Protein AF-A0A951S7G3-F1 (afdb_monomer)

Foldseek 3Di:
DDDDDPPPPDPPDDQFDWDADPNKIKTKAPDLQSQCCCLVPVADQQWKWKAFPPWDFIIITTDDDPPDDDDPVNVQQRRLQRCCRTPNVPPQKTKMKMDGSNQWADDPPDDRNDIDGDPIDIDIHHNDHD

Mean predicted aligned error: 5.92 Å

Solvent-accessible surface area (backbone atoms only — not comparable to full-atom values): 7366 Å² total; per-residue (Å²): 135,85,79,83,82,80,78,75,76,73,75,80,72,74,88,50,48,78,47,78,58,96,87,36,45,37,40,30,26,82,47,41,66,43,20,37,45,45,60,73,71,71,50,51,58,74,16,39,33,31,31,25,58,96,52,67,51,24,40,24,34,42,56,65,49,92,98,57,80,90,45,73,63,59,51,48,54,50,40,10,38,14,18,41,50,24,77,43,36,85,39,79,62,27,54,22,33,38,33,47,33,69,40,56,43,64,60,90,89,55,61,72,52,52,68,47,76,50,85,64,46,77,47,77,33,50,35,40,78,134

Secondary structure (DSSP, 8-state):
-PPP----------SSEEEEETTEEEEE-SSHHHHHHIIIII--TTSEEEEETTS-B--EEEPPBTTB---HHHHHHHHHHHHHTBTTTTSSSEEEEEEEGGGEEPPTTPPTT--EESS-EEEEE-----

Sequence (130 aa):
MKQPNNTRKEKEVFPFKKFIFKEYEIWVGKNAQNNDLLTQKFAHKNDLWLHAKGVSGSHTIIKHKSGKEFTNEIITVAAQIAAYYSKHKGNALAPVSYVLKKYVRKPKGATAGSVVLEREEVLLVQPKLP

Nearest PDB structures (foldseek):
  8s1u-assembly1_H  TM=9.637E-01  e=9.404E-13  Bacillus subtilis subsp. subtilis str. 168
  5h3w-assembly1_B  TM=8.487E-01  e=2.597E-12  Streptococcus suis
  5h3w-assembly1_A  TM=8.649E-01  e=1.027E-11  Streptococcus suis
  7aqc-assembly1_R  TM=9.002E-01  e=2.371E-11  Bacillus subtilis subsp. subtilis str. 168
  7ope-assembly1_0  TM=8.848E-01  e=6.927E-09  Bacillus subtilis subsp. subtilis str. 168

Structure (mmCIF, N/CA/C/O backbone):
data_AF-A0A951S7G3-F1
#
_entry.id   AF-A0A951S7G3-F1
#
loop_
_atom_site.group_PDB
_atom_site.id
_atom_site.type_symbol
_atom_site.label_atom_id
_atom_site.label_alt_id
_atom_site.label_comp_id
_atom_site.label_asym_id
_atom_site.label_entity_id
_atom_site.label_seq_id
_atom_site.pdbx_PDB_ins_code
_atom_site.Cartn_x
_atom_site.Cartn_y
_atom_site.Cartn_z
_atom_site.occupancy
_atom_site.B_iso_or_equiv
_atom_site.auth_seq_id
_atom_site.auth_comp_id
_atom_site.auth_asym_id
_atom_site.auth_atom_id
_atom_site.pdbx_PDB_model_num
ATOM 1 N N . MET A 1 1 ? 29.180 -2.081 45.420 1.00 44.62 1 MET A N 1
ATOM 2 C CA . MET A 1 1 ? 28.164 -1.030 45.188 1.00 44.62 1 MET A CA 1
ATOM 3 C C . MET A 1 1 ? 27.875 -0.980 43.695 1.00 44.62 1 MET A C 1
ATOM 5 O O . MET A 1 1 ? 28.813 -0.889 42.916 1.00 44.62 1 MET A O 1
ATOM 9 N N . LYS A 1 2 ? 26.617 -1.204 43.297 1.00 43.47 2 LYS A N 1
ATOM 10 C CA . LYS A 1 2 ? 26.203 -1.357 41.892 1.00 43.47 2 LYS A CA 1
ATOM 11 C C . LYS A 1 2 ? 26.120 0.020 41.224 1.00 43.47 2 LYS A C 1
ATOM 13 O O . LYS A 1 2 ? 25.489 0.916 41.776 1.00 43.47 2 LYS A O 1
ATOM 18 N N . GLN A 1 3 ? 26.762 0.173 40.067 1.00 40.97 3 GLN A N 1
ATOM 19 C CA . GLN A 1 3 ? 26.647 1.367 39.226 1.00 40.97 3 GLN A CA 1
ATOM 20 C C . GLN A 1 3 ? 25.224 1.458 38.637 1.00 40.97 3 GLN A C 1
ATOM 22 O O . GLN A 1 3 ? 24.638 0.415 38.329 1.00 40.97 3 GLN A O 1
ATOM 27 N N . PRO A 1 4 ? 24.640 2.659 38.485 1.00 48.44 4 PRO A N 1
ATOM 28 C CA . PRO A 1 4 ? 23.300 2.803 37.934 1.00 48.44 4 PRO A CA 1
ATOM 29 C C . PRO A 1 4 ? 23.310 2.570 36.416 1.00 48.44 4 PRO A C 1
ATOM 31 O O . PRO A 1 4 ? 24.035 3.227 35.670 1.00 48.44 4 PRO A O 1
ATOM 34 N N . ASN A 1 5 ? 22.477 1.631 35.961 1.00 40.78 5 ASN A N 1
ATOM 35 C CA . ASN A 1 5 ? 22.241 1.364 34.545 1.00 40.78 5 ASN A CA 1
ATOM 36 C C . ASN A 1 5 ? 21.569 2.572 33.882 1.00 40.78 5 ASN A C 1
ATOM 38 O O . ASN A 1 5 ? 20.395 2.860 34.110 1.00 40.78 5 ASN A O 1
ATOM 42 N N . ASN A 1 6 ? 22.320 3.245 33.016 1.00 47.12 6 ASN A N 1
ATOM 43 C CA . ASN A 1 6 ? 21.832 4.280 32.120 1.00 47.12 6 ASN A CA 1
ATOM 44 C C . ASN A 1 6 ? 21.028 3.634 30.976 1.00 47.12 6 ASN A C 1
ATOM 46 O O . ASN A 1 6 ? 21.576 3.307 29.924 1.00 47.12 6 ASN A O 1
ATOM 50 N N . THR A 1 7 ? 19.725 3.416 31.171 1.00 45.69 7 THR A N 1
ATOM 51 C CA . THR A 1 7 ? 18.822 2.979 30.097 1.00 45.69 7 THR A CA 1
ATOM 52 C C . THR A 1 7 ? 18.567 4.134 29.132 1.00 45.69 7 THR A C 1
ATOM 54 O O . THR A 1 7 ? 17.565 4.847 29.233 1.00 45.69 7 THR A O 1
ATOM 57 N N . ARG A 1 8 ? 19.461 4.316 28.154 1.00 50.03 8 ARG A N 1
ATOM 58 C CA . ARG A 1 8 ? 19.106 4.999 26.908 1.00 50.03 8 ARG A CA 1
ATOM 59 C C . ARG A 1 8 ? 18.025 4.150 26.240 1.00 50.03 8 ARG A C 1
ATOM 61 O O . ARG A 1 8 ? 18.327 3.085 25.717 1.00 50.03 8 ARG A O 1
ATOM 68 N N . LYS A 1 9 ? 16.765 4.595 26.289 1.00 45.53 9 LYS A N 1
ATOM 69 C CA . LYS A 1 9 ? 15.708 4.070 25.416 1.00 45.53 9 LYS A CA 1
ATOM 70 C C . LYS A 1 9 ? 16.201 4.224 23.977 1.00 45.53 9 LYS A C 1
ATOM 72 O O . LYS A 1 9 ? 16.229 5.343 23.463 1.00 45.53 9 LYS A O 1
ATOM 77 N N . GLU A 1 10 ? 16.638 3.134 23.353 1.00 48.97 10 GLU A N 1
ATOM 78 C CA . GLU A 1 10 ? 16.810 3.086 21.906 1.00 48.97 10 GLU A CA 1
ATOM 79 C C . GLU A 1 10 ? 15.474 3.512 21.298 1.00 48.97 10 GLU A C 1
ATOM 81 O O . GLU A 1 10 ? 14.433 2.914 21.572 1.00 48.97 10 GLU A O 1
ATOM 86 N N . LYS A 1 11 ? 15.473 4.620 20.550 1.00 48.91 11 LYS A N 1
ATOM 87 C CA . LYS A 1 11 ? 14.310 5.013 19.756 1.00 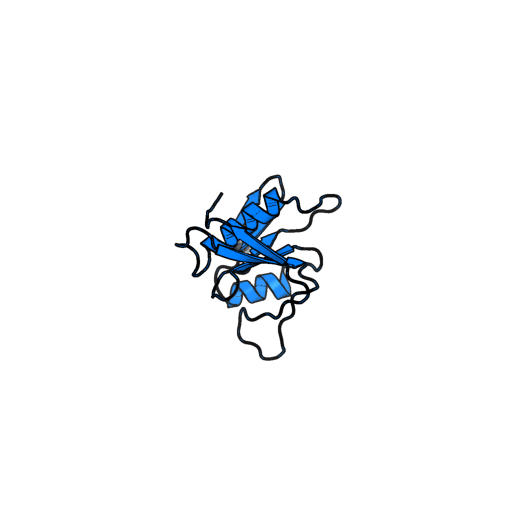48.91 11 LYS A CA 1
ATOM 88 C C . LYS A 1 11 ? 14.033 3.847 18.813 1.00 48.91 11 LYS A C 1
ATOM 90 O O . LYS A 1 11 ? 14.822 3.633 17.898 1.00 48.91 11 LYS A O 1
ATOM 95 N N . GLU A 1 12 ? 12.956 3.104 19.053 1.00 55.38 12 GLU A N 1
ATOM 96 C CA . GLU A 1 12 ? 12.477 2.056 18.152 1.00 55.38 12 GLU A CA 1
ATOM 97 C C . GLU A 1 12 ? 12.425 2.635 16.731 1.00 55.38 12 GLU A C 1
ATOM 99 O O . GLU A 1 12 ? 11.637 3.537 16.428 1.00 55.38 12 GLU A O 1
ATOM 104 N N . VAL A 1 13 ? 13.339 2.194 15.866 1.00 77.75 13 VAL A N 1
ATOM 105 C CA . VAL A 1 13 ? 13.426 2.704 14.499 1.00 77.75 13 VAL A CA 1
ATOM 106 C C . VAL A 1 13 ? 12.214 2.172 13.752 1.00 77.75 13 VAL A C 1
ATOM 108 O O . VAL A 1 13 ? 12.099 0.969 13.520 1.00 77.75 13 VAL A O 1
ATOM 111 N N . PHE A 1 14 ? 11.300 3.065 13.371 1.00 84.12 14 PHE A N 1
ATOM 112 C CA . PHE A 1 14 ? 10.102 2.685 12.630 1.00 84.12 14 PHE A CA 1
ATOM 113 C C . PHE A 1 14 ? 10.490 1.883 11.367 1.00 84.12 14 PHE A C 1
ATOM 115 O O . PHE A 1 14 ? 11.259 2.372 10.526 1.00 84.12 14 PHE A O 1
ATOM 122 N N . PRO A 1 15 ? 10.000 0.639 11.208 1.00 89.94 15 PRO A N 1
ATOM 123 C CA . PRO A 1 15 ? 10.576 -0.297 10.244 1.00 89.94 15 PRO A CA 1
ATOM 124 C C . PRO A 1 15 ? 10.252 0.062 8.788 1.00 89.94 15 PRO A C 1
ATOM 126 O O . PRO A 1 15 ? 10.977 -0.349 7.884 1.00 89.94 15 PRO A O 1
ATOM 129 N N . PHE A 1 16 ? 9.238 0.891 8.533 1.00 96.12 16 PHE A N 1
ATOM 130 C CA . PHE A 1 16 ? 8.760 1.230 7.187 1.00 96.12 16 PHE A CA 1
ATOM 131 C C . PHE A 1 16 ? 9.187 2.635 6.751 1.00 96.12 16 PHE A C 1
ATOM 133 O O .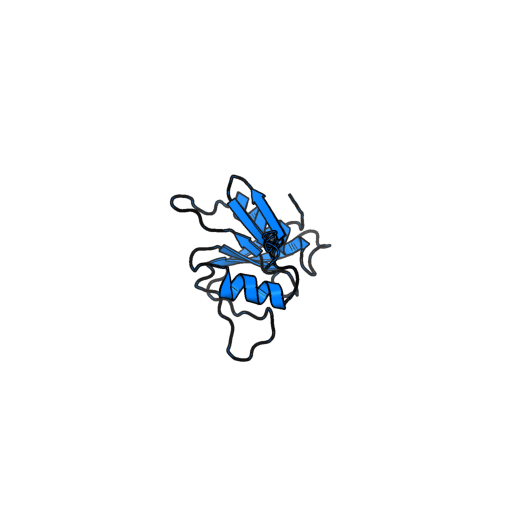 PHE A 1 16 ? 9.683 3.431 7.547 1.00 96.12 16 PHE A O 1
ATOM 140 N N . LYS A 1 17 ? 9.025 2.956 5.465 1.00 96.88 17 LYS A N 1
ATOM 141 C CA . LYS A 1 17 ? 9.033 4.359 5.025 1.00 96.88 17 LYS A CA 1
ATOM 142 C C . LYS A 1 17 ? 7.680 4.972 5.388 1.00 96.88 17 LYS A C 1
ATOM 144 O O . LYS A 1 17 ? 6.666 4.282 5.290 1.00 96.88 17 LYS A O 1
ATOM 149 N N . LYS A 1 18 ? 7.666 6.242 5.786 1.00 97.19 18 LYS A N 1
ATOM 150 C CA . LYS A 1 18 ? 6.457 6.966 6.187 1.00 97.19 18 LYS A CA 1
ATOM 151 C C . LYS A 1 18 ? 6.351 8.267 5.399 1.00 97.19 18 LYS A C 1
ATOM 153 O O . LYS A 1 18 ? 7.308 9.033 5.365 1.00 97.19 18 LYS A O 1
ATOM 158 N N . PHE A 1 19 ? 5.187 8.501 4.809 1.00 97.50 19 PHE A N 1
ATOM 159 C CA . PHE A 1 19 ? 4.807 9.756 4.165 1.00 97.50 19 PHE A CA 1
ATOM 160 C C . PHE A 1 19 ? 3.547 10.291 4.838 1.00 97.50 19 PHE A C 1
ATOM 162 O O . PHE A 1 19 ? 2.729 9.508 5.325 1.00 97.50 19 PHE A O 1
ATOM 169 N N . ILE A 1 20 ? 3.399 11.614 4.868 1.00 96.25 20 ILE A N 1
ATOM 170 C CA . ILE A 1 20 ? 2.208 12.286 5.386 1.00 96.25 20 ILE A CA 1
ATOM 171 C C . ILE A 1 20 ? 1.579 13.095 4.257 1.00 96.25 20 ILE A C 1
ATOM 173 O O . ILE A 1 20 ? 2.270 13.877 3.610 1.00 96.25 20 ILE A O 1
ATOM 177 N N . PHE A 1 21 ? 0.275 12.933 4.041 1.00 95.12 21 PHE A N 1
ATOM 178 C CA . PHE A 1 21 ? -0.485 13.723 3.073 1.00 95.12 21 PHE A CA 1
ATOM 179 C C . PHE A 1 21 ? -1.876 14.030 3.618 1.00 95.12 21 PHE A C 1
ATOM 181 O O . PHE A 1 21 ? -2.615 13.106 3.947 1.00 95.12 21 PHE A O 1
ATOM 188 N N . LYS A 1 22 ? -2.234 15.317 3.737 1.00 91.88 22 LYS A N 1
ATOM 189 C CA . LYS A 1 22 ? -3.523 15.774 4.302 1.00 91.88 22 LYS A CA 1
ATOM 190 C C . LYS A 1 22 ? -3.905 15.014 5.576 1.00 91.88 22 LYS A C 1
ATOM 192 O O . LYS A 1 22 ? -4.985 14.447 5.701 1.00 91.8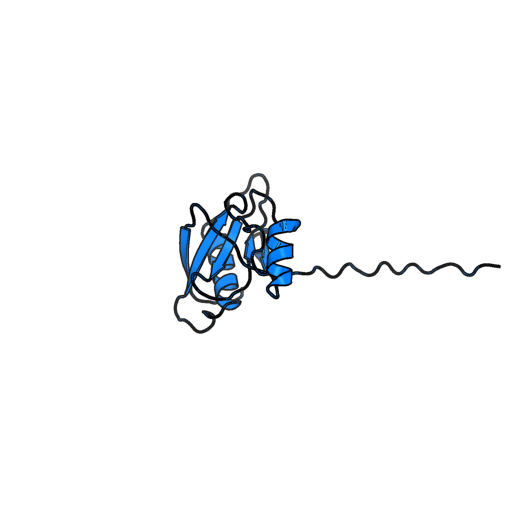8 22 LYS A O 1
ATOM 197 N N . GLU A 1 23 ? -2.946 14.957 6.499 1.00 92.56 23 GLU A N 1
ATOM 198 C CA . GLU A 1 23 ? -3.018 14.239 7.773 1.00 92.56 23 GLU A CA 1
ATOM 199 C C . GLU A 1 23 ? -3.068 12.704 7.675 1.00 92.56 23 GLU A C 1
ATOM 201 O O . GLU A 1 23 ? -2.957 12.055 8.710 1.00 92.56 23 GLU A O 1
ATOM 206 N N . TYR A 1 24 ? -3.203 12.083 6.508 1.00 96.06 24 TYR A N 1
ATOM 207 C CA . TYR A 1 24 ? -3.075 10.632 6.379 1.00 96.06 24 TYR A CA 1
ATOM 208 C C . TYR A 1 24 ? -1.621 10.195 6.468 1.00 96.06 24 TYR A C 1
ATOM 210 O O . TYR A 1 24 ? -0.725 10.867 5.959 1.00 96.06 24 TYR A O 1
ATOM 218 N N . GLU A 1 25 ? -1.399 9.033 7.078 1.00 97.31 25 GLU A N 1
ATOM 219 C CA . GLU A 1 25 ? -0.104 8.369 7.028 1.00 97.31 25 GLU A CA 1
ATOM 220 C C . GLU A 1 25 ? -0.108 7.308 5.932 1.00 97.31 25 GLU A C 1
ATOM 222 O O . GLU A 1 25 ? -1.011 6.471 5.876 1.00 97.31 25 GLU A O 1
ATOM 227 N N . ILE A 1 26 ? 0.930 7.322 5.101 1.00 98.38 26 ILE A N 1
ATOM 228 C CA . ILE A 1 26 ? 1.186 6.303 4.088 1.00 98.38 26 ILE A CA 1
ATOM 229 C C . ILE A 1 26 ? 2.455 5.560 4.489 1.00 98.38 26 ILE A C 1
ATOM 231 O O . ILE A 1 26 ? 3.529 6.158 4.604 1.00 98.38 26 ILE A O 1
ATOM 235 N N . TRP A 1 27 ? 2.340 4.259 4.730 1.00 98.56 27 TRP A N 1
ATOM 236 C CA . TRP A 1 27 ? 3.452 3.398 5.125 1.00 98.56 27 TRP A CA 1
ATOM 237 C C . TRP A 1 27 ? 3.856 2.498 3.966 1.00 98.56 27 TRP A C 1
ATOM 239 O O . TRP A 1 27 ? 2.999 1.887 3.336 1.00 98.56 27 TRP A O 1
ATOM 249 N N . VAL A 1 28 ? 5.157 2.397 3.696 1.00 98.50 28 VAL A N 1
ATOM 250 C CA . VAL A 1 28 ? 5.685 1.635 2.556 1.00 98.50 28 VAL A CA 1
ATOM 251 C C . VAL A 1 28 ? 6.755 0.660 3.024 1.00 98.50 28 VAL A C 1
ATOM 253 O O . VAL A 1 28 ? 7.737 1.049 3.670 1.00 98.50 28 VAL A O 1
ATOM 256 N N . GLY A 1 29 ? 6.578 -0.617 2.688 1.00 97.75 29 GLY A N 1
ATOM 257 C CA . GLY A 1 29 ? 7.558 -1.658 2.981 1.00 97.75 29 GLY A CA 1
ATOM 258 C C . GLY A 1 29 ? 8.861 -1.458 2.200 1.00 97.75 29 GLY A C 1
ATOM 259 O O . GLY A 1 29 ? 8.866 -0.961 1.076 1.00 97.75 29 GLY A O 1
ATOM 260 N N . LYS A 1 30 ? 10.000 -1.813 2.803 1.00 95.81 30 LYS A N 1
ATOM 261 C CA . LYS A 1 30 ? 11.333 -1.614 2.197 1.00 95.81 30 LYS A CA 1
ATOM 262 C C . LYS A 1 30 ? 11.827 -2.830 1.405 1.00 95.81 30 LYS A C 1
ATOM 264 O O . LYS A 1 30 ? 12.705 -2.695 0.563 1.00 95.81 30 LYS A O 1
ATOM 269 N N . ASN A 1 31 ? 11.294 -4.011 1.707 1.00 95.69 31 ASN A N 1
ATOM 270 C CA . ASN A 1 31 ? 11.633 -5.298 1.102 1.00 95.69 31 ASN A CA 1
ATOM 271 C C . ASN A 1 31 ? 10.507 -6.314 1.383 1.00 95.69 31 ASN A C 1
ATOM 273 O O . ASN A 1 31 ? 9.552 -6.000 2.092 1.00 95.69 31 ASN A O 1
ATOM 277 N N . ALA A 1 32 ? 10.628 -7.540 0.868 1.00 95.38 32 ALA A N 1
ATOM 278 C CA . ALA A 1 32 ? 9.610 -8.587 1.002 1.00 95.38 32 ALA A CA 1
ATOM 279 C C . ALA A 1 32 ? 9.260 -8.953 2.463 1.00 95.38 32 ALA A C 1
ATOM 281 O O . ALA A 1 32 ? 8.091 -9.134 2.798 1.00 95.38 32 ALA A O 1
ATOM 282 N N . GLN A 1 33 ? 10.251 -9.007 3.358 1.00 95.38 33 GLN A N 1
ATOM 283 C CA . GLN A 1 33 ? 10.031 -9.313 4.780 1.00 95.38 33 GLN A CA 1
ATOM 284 C C . GLN A 1 33 ? 9.311 -8.159 5.493 1.00 95.38 33 GLN A C 1
ATOM 286 O O . GLN A 1 33 ? 8.399 -8.369 6.288 1.00 95.38 33 GLN A O 1
ATOM 291 N N . ASN A 1 34 ? 9.678 -6.916 5.172 1.00 96.12 34 ASN A N 1
ATOM 292 C CA . ASN A 1 34 ? 8.980 -5.725 5.651 1.00 96.12 34 ASN A CA 1
ATOM 293 C C . ASN A 1 34 ? 7.564 -5.615 5.077 1.00 96.12 34 ASN A C 1
ATOM 295 O O . ASN A 1 34 ? 6.678 -5.175 5.794 1.00 96.12 34 ASN A O 1
ATOM 299 N N . ASN A 1 35 ? 7.331 -6.021 3.828 1.00 97.56 35 ASN A N 1
ATOM 300 C CA . ASN A 1 35 ? 5.996 -6.064 3.230 1.00 97.56 35 ASN A CA 1
ATOM 301 C C . ASN A 1 35 ? 5.069 -7.002 4.014 1.00 97.56 35 ASN A C 1
ATOM 303 O O . ASN A 1 35 ? 3.936 -6.633 4.335 1.00 97.56 35 ASN A O 1
ATOM 307 N N . ASP A 1 36 ? 5.570 -8.188 4.366 1.00 96.12 36 ASP A N 1
ATOM 308 C CA . ASP A 1 36 ? 4.867 -9.138 5.227 1.00 96.12 36 ASP A CA 1
ATOM 309 C C . ASP A 1 36 ? 4.580 -8.552 6.601 1.00 96.12 36 ASP A C 1
ATOM 311 O O . ASP A 1 36 ? 3.440 -8.588 7.058 1.00 96.12 36 ASP A O 1
ATOM 315 N N . LEU A 1 37 ? 5.600 -7.987 7.249 1.00 96.38 37 LEU A N 1
ATOM 316 C CA . LEU A 1 37 ? 5.456 -7.374 8.563 1.00 96.38 37 LEU A CA 1
ATOM 317 C C . LEU A 1 37 ? 4.398 -6.262 8.527 1.00 96.38 37 LEU A C 1
ATOM 319 O O . LEU A 1 37 ? 3.452 -6.274 9.316 1.00 96.38 37 LEU A O 1
ATOM 323 N N . LEU A 1 38 ? 4.513 -5.355 7.555 1.00 97.56 38 LEU A N 1
ATOM 324 C CA . LEU A 1 38 ? 3.588 -4.250 7.331 1.00 97.56 38 LEU A CA 1
ATOM 325 C C . LEU A 1 38 ? 2.156 -4.761 7.164 1.00 97.56 38 LEU A C 1
ATOM 327 O O . LEU A 1 38 ? 1.253 -4.315 7.861 1.00 97.56 38 LEU A O 1
ATOM 331 N N . THR A 1 39 ? 1.957 -5.741 6.286 1.00 97.06 39 THR A N 1
ATOM 332 C CA . THR A 1 39 ? 0.616 -6.198 5.892 1.00 97.06 39 THR A CA 1
ATOM 333 C C . THR A 1 39 ? -0.023 -7.110 6.928 1.00 97.06 39 THR A C 1
ATOM 335 O O . THR A 1 39 ? -1.231 -7.055 7.132 1.00 97.06 39 THR A O 1
ATOM 338 N N . GLN A 1 40 ? 0.756 -7.972 7.578 1.00 95.38 40 GLN A N 1
ATOM 339 C CA . GLN A 1 40 ? 0.222 -8.995 8.478 1.00 95.38 40 GLN A CA 1
ATOM 340 C C . GLN A 1 40 ? 0.173 -8.543 9.939 1.00 95.38 40 GLN A C 1
ATOM 342 O O . GLN A 1 40 ? -0.655 -9.059 10.686 1.00 95.38 40 GLN A O 1
ATOM 347 N N . LYS A 1 41 ? 1.050 -7.622 10.367 1.00 95.25 41 LYS A N 1
ATOM 348 C CA . LYS A 1 41 ? 1.171 -7.220 11.782 1.00 95.25 41 LYS A CA 1
ATOM 349 C C . LYS A 1 41 ? 0.789 -5.766 12.052 1.00 95.25 41 LYS A C 1
ATOM 351 O O . LYS A 1 41 ? 0.217 -5.496 13.098 1.00 95.25 41 LYS A O 1
ATOM 356 N N . PHE A 1 42 ? 1.085 -4.850 11.131 1.00 96.50 42 PHE A N 1
ATOM 357 C CA . PHE A 1 42 ? 0.910 -3.406 11.352 1.00 96.50 42 PHE A CA 1
ATOM 358 C C . PHE A 1 42 ? -0.326 -2.809 10.664 1.00 96.50 42 PHE A C 1
ATOM 360 O O . PHE A 1 42 ? -0.783 -1.722 11.028 1.00 96.50 42 PHE A O 1
ATOM 367 N N . ALA A 1 43 ? -0.866 -3.496 9.662 1.00 97.25 43 ALA A N 1
ATOM 368 C CA . ALA A 1 43 ? -2.081 -3.101 8.969 1.00 97.25 43 ALA A CA 1
ATOM 369 C C . ALA A 1 43 ? -3.332 -3.564 9.723 1.00 97.25 43 ALA A C 1
ATOM 371 O O . ALA A 1 43 ? -3.453 -4.731 10.101 1.00 97.25 43 ALA A O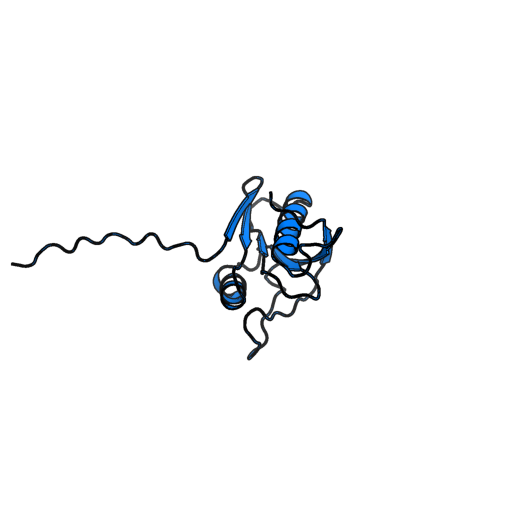 1
ATOM 372 N N . HIS A 1 44 ? -4.304 -2.671 9.867 1.00 97.12 44 HIS A N 1
ATOM 373 C CA . HIS A 1 44 ? -5.634 -2.984 10.373 1.00 97.12 44 HIS A CA 1
ATOM 374 C C . HIS A 1 44 ? -6.599 -3.265 9.225 1.00 97.12 44 HIS A C 1
ATOM 376 O O . HIS A 1 44 ? -6.398 -2.836 8.095 1.00 97.12 44 HIS A O 1
ATOM 382 N N . LYS A 1 45 ? -7.694 -3.968 9.529 1.00 96.88 45 LYS A N 1
ATOM 383 C CA . LYS A 1 45 ? -8.704 -4.422 8.555 1.00 96.88 45 LYS A CA 1
ATOM 384 C C . LYS A 1 45 ? -9.274 -3.303 7.666 1.00 96.88 45 LYS A C 1
ATOM 386 O O . LYS A 1 45 ? -9.619 -3.588 6.521 1.00 96.88 45 LYS A O 1
ATOM 391 N N . ASN A 1 46 ? -9.359 -2.082 8.196 1.00 97.12 46 ASN A N 1
ATOM 392 C CA . ASN A 1 46 ? -9.941 -0.918 7.523 1.00 97.12 46 ASN A CA 1
ATOM 393 C C . ASN A 1 46 ? -8.898 -0.021 6.842 1.00 97.12 46 ASN A C 1
ATOM 395 O O . ASN A 1 46 ? -9.280 0.956 6.208 1.00 97.12 46 ASN A O 1
ATOM 399 N N . ASP A 1 47 ? -7.606 -0.332 6.962 1.00 98.31 47 ASP A N 1
ATOM 400 C CA . ASP A 1 47 ? -6.578 0.377 6.204 1.00 98.31 47 ASP A CA 1
ATOM 401 C C . ASP A 1 47 ? -6.702 0.046 4.712 1.00 98.31 47 ASP A C 1
ATOM 403 O O . ASP A 1 47 ? -7.093 -1.071 4.348 1.00 98.31 47 ASP A O 1
ATOM 407 N N . LEU A 1 48 ? -6.329 0.992 3.850 1.00 98.50 48 LEU A N 1
ATOM 408 C CA . LEU A 1 48 ? -6.261 0.749 2.413 1.00 98.50 48 LEU A CA 1
ATOM 409 C C . LEU A 1 48 ? -4.874 0.231 2.052 1.00 98.50 48 LEU A C 1
ATOM 411 O O . LEU A 1 48 ? -3.868 0.849 2.390 1.00 98.50 48 LEU A O 1
ATOM 415 N N . TRP A 1 49 ? -4.825 -0.906 1.375 1.00 98.69 49 TRP A N 1
ATOM 416 C CA . TRP A 1 49 ? -3.613 -1.561 0.910 1.00 98.69 49 TRP A CA 1
ATOM 417 C C . TRP A 1 49 ? -3.469 -1.358 -0.597 1.00 98.69 49 TRP A C 1
ATOM 419 O O . TRP A 1 49 ? -4.453 -1.459 -1.326 1.00 98.69 49 TRP A O 1
ATOM 429 N N . LEU A 1 50 ? -2.252 -1.074 -1.056 1.00 98.75 50 LEU A N 1
ATOM 430 C CA . LEU A 1 50 ? -1.922 -0.806 -2.450 1.00 98.75 50 LEU A CA 1
ATOM 431 C C . LEU A 1 50 ? -0.641 -1.530 -2.866 1.00 98.75 50 LEU A C 1
ATOM 433 O O . LEU A 1 50 ? 0.294 -1.675 -2.068 1.00 98.75 50 LEU A O 1
ATOM 437 N N . HIS A 1 51 ? -0.571 -1.918 -4.140 1.00 98.69 51 HIS A N 1
ATOM 438 C CA . HIS A 1 51 ? 0.608 -2.542 -4.743 1.00 98.69 51 HIS A CA 1
ATOM 439 C C . HIS A 1 51 ? 0.603 -2.430 -6.272 1.00 98.69 51 HIS A C 1
ATOM 441 O O . HIS A 1 51 ? -0.449 -2.414 -6.908 1.00 98.69 51 HIS A O 1
ATOM 447 N N . ALA A 1 52 ? 1.789 -2.338 -6.871 1.00 98.38 52 ALA A N 1
ATOM 448 C CA . ALA A 1 52 ? 1.941 -2.269 -8.321 1.00 98.38 52 ALA A CA 1
ATOM 449 C C . ALA A 1 52 ? 1.514 -3.588 -8.988 1.00 98.38 52 ALA A C 1
ATOM 451 O O . ALA A 1 52 ? 2.101 -4.644 -8.749 1.00 98.38 52 ALA A O 1
ATOM 452 N N . LYS A 1 53 ? 0.508 -3.528 -9.863 1.00 97.81 53 LYS A N 1
ATOM 453 C CA . LYS A 1 53 ? -0.136 -4.721 -10.415 1.00 97.81 53 LYS A CA 1
ATOM 454 C C . LYS A 1 53 ? 0.812 -5.498 -11.329 1.00 97.81 53 LYS A C 1
ATOM 456 O O . LYS A 1 53 ? 1.417 -4.941 -12.248 1.00 97.81 53 LYS A O 1
ATOM 461 N N . GLY A 1 54 ? 0.890 -6.808 -11.091 1.00 95.25 54 GLY A N 1
ATOM 462 C CA . GLY A 1 54 ? 1.600 -7.762 -11.948 1.00 95.25 54 GLY A CA 1
ATOM 463 C C . GLY A 1 54 ? 3.126 -7.726 -11.842 1.00 95.25 54 GLY A C 1
ATOM 464 O O . GLY A 1 54 ? 3.789 -8.417 -12.608 1.00 95.25 54 GLY A O 1
ATOM 465 N N . VAL A 1 55 ? 3.701 -6.950 -10.917 1.00 96.56 55 VAL A N 1
ATOM 466 C CA . VAL A 1 55 ? 5.158 -6.824 -10.778 1.00 96.56 55 VAL A CA 1
ATOM 467 C C . VAL A 1 55 ? 5.612 -6.804 -9.324 1.00 96.56 55 VAL A C 1
ATOM 469 O O . VAL A 1 55 ? 4.844 -6.526 -8.409 1.00 96.56 55 VAL A O 1
ATOM 472 N N . SER A 1 56 ? 6.901 -7.048 -9.095 1.00 96.94 56 SER A N 1
ATOM 473 C CA . SER A 1 56 ? 7.498 -6.862 -7.773 1.00 96.94 56 SER A CA 1
ATOM 474 C C . SER A 1 56 ? 7.473 -5.389 -7.355 1.00 96.94 56 SER A C 1
ATOM 476 O O . SER A 1 56 ? 7.824 -4.494 -8.131 1.00 96.94 56 SER A O 1
ATOM 478 N N . GLY A 1 57 ? 7.124 -5.146 -6.094 1.00 97.38 57 GLY A N 1
ATOM 479 C CA . GLY A 1 57 ? 7.046 -3.807 -5.524 1.00 97.38 57 GLY A CA 1
ATOM 480 C C . GLY A 1 57 ? 6.756 -3.817 -4.030 1.00 97.38 57 GLY A C 1
ATOM 481 O O . GLY A 1 57 ? 6.504 -4.866 -3.428 1.00 97.38 57 GLY A O 1
ATOM 482 N N . SER A 1 58 ? 6.825 -2.640 -3.425 1.00 98.25 58 SER A N 1
ATOM 483 C CA . SER A 1 58 ? 6.516 -2.446 -2.013 1.00 98.25 58 SER A CA 1
ATOM 484 C C . SER A 1 58 ? 5.018 -2.521 -1.740 1.00 98.25 58 SER A C 1
ATOM 486 O O . SER A 1 58 ? 4.208 -2.022 -2.517 1.00 98.25 58 SER A O 1
ATOM 488 N N . HIS A 1 59 ? 4.652 -3.109 -0.600 1.00 98.50 59 HIS A N 1
ATOM 489 C CA . HIS A 1 59 ? 3.301 -2.956 -0.070 1.00 98.50 59 HIS A CA 1
ATOM 490 C C . HIS A 1 59 ? 3.179 -1.545 0.493 1.00 98.50 59 HIS A C 1
ATOM 492 O O . HIS A 1 59 ? 4.032 -1.116 1.278 1.00 98.50 59 HIS A O 1
ATOM 498 N N . THR A 1 60 ? 2.123 -0.849 0.096 1.00 98.75 60 THR A N 1
ATOM 499 C CA . THR A 1 60 ? 1.832 0.519 0.517 1.00 98.75 60 THR A CA 1
ATOM 500 C C . THR A 1 60 ? 0.503 0.532 1.251 1.00 98.75 60 THR A C 1
ATOM 502 O O . THR A 1 60 ? -0.454 -0.090 0.805 1.00 98.75 60 THR A O 1
ATOM 505 N N . ILE A 1 61 ? 0.435 1.208 2.395 1.00 98.62 61 ILE A N 1
ATOM 506 C CA . ILE A 1 61 ? -0.759 1.238 3.239 1.00 98.62 61 ILE A CA 1
ATOM 507 C C . ILE A 1 61 ? -1.113 2.669 3.595 1.00 98.62 61 ILE A C 1
ATOM 509 O O . ILE A 1 61 ? -0.285 3.372 4.167 1.00 98.62 61 ILE A O 1
ATOM 513 N N . ILE A 1 62 ? -2.352 3.071 3.323 1.00 98.44 62 ILE A N 1
ATOM 514 C CA . ILE A 1 62 ? -2.942 4.297 3.859 1.00 98.44 62 ILE A CA 1
ATOM 515 C C . ILE A 1 62 ? -3.613 3.938 5.182 1.00 98.44 62 ILE A C 1
ATOM 517 O O . ILE A 1 62 ? -4.523 3.103 5.224 1.00 98.44 62 ILE A O 1
ATOM 521 N N . LYS A 1 63 ? -3.161 4.555 6.273 1.00 97.94 63 LYS A N 1
ATOM 522 C CA . LYS A 1 63 ? -3.727 4.316 7.601 1.00 97.94 63 LYS A CA 1
ATOM 523 C C . LYS A 1 63 ? -5.111 4.942 7.707 1.00 97.94 63 LYS A C 1
ATOM 525 O O . LYS A 1 63 ? -5.275 6.141 7.483 1.00 97.94 63 LYS A O 1
ATOM 530 N N . HIS A 1 64 ? -6.091 4.125 8.072 1.00 96.69 64 HIS A N 1
ATOM 531 C CA . HIS A 1 64 ? -7.455 4.569 8.305 1.00 96.69 64 HIS A CA 1
ATOM 532 C C . HIS A 1 64 ? -7.518 5.542 9.485 1.00 96.69 64 HIS A C 1
ATOM 534 O O . HIS A 1 64 ? -6.877 5.334 10.519 1.00 96.69 64 HIS A O 1
ATOM 540 N N . LYS A 1 65 ? -8.353 6.575 9.357 1.00 93.69 65 LYS A N 1
ATOM 541 C CA . LYS A 1 65 ? -8.663 7.526 10.425 1.00 93.69 65 LYS A CA 1
ATOM 542 C C . LYS A 1 65 ? -10.165 7.544 10.662 1.00 93.69 65 LYS A C 1
ATOM 544 O O . LYS A 1 65 ? -10.936 7.652 9.719 1.00 93.69 65 LYS A O 1
ATOM 549 N N . SER A 1 66 ? -10.575 7.433 11.925 1.00 91.00 66 SER A N 1
ATOM 550 C CA . SER A 1 66 ? -11.998 7.468 12.283 1.00 91.00 66 SER A CA 1
ATOM 551 C C . SER A 1 66 ? -12.646 8.765 11.792 1.00 91.00 66 SER A C 1
ATOM 553 O O . SER A 1 66 ? -12.076 9.840 11.977 1.00 91.00 66 SER A O 1
ATOM 555 N N . GLY A 1 67 ? -13.812 8.653 11.155 1.00 89.06 67 GLY A N 1
ATOM 556 C CA . GLY A 1 67 ? -14.559 9.794 10.623 1.00 89.06 67 GLY A CA 1
ATOM 557 C C . GLY A 1 67 ? -13.971 10.434 9.361 1.00 89.06 67 GLY A C 1
ATOM 558 O O . GLY A 1 67 ? -14.449 11.494 8.969 1.00 89.06 67 GLY A O 1
ATOM 559 N N . LYS A 1 68 ? -12.953 9.835 8.722 1.00 90.88 68 LYS A N 1
ATOM 560 C CA . LYS A 1 68 ? -12.411 10.327 7.448 1.00 90.88 68 LYS A CA 1
ATOM 561 C C . LYS A 1 68 ? -12.387 9.227 6.386 1.00 90.88 68 LYS A C 1
ATOM 563 O O . LYS A 1 68 ? -11.877 8.134 6.624 1.00 90.88 68 LYS A O 1
ATOM 568 N N . GLU A 1 69 ? -12.916 9.537 5.207 1.00 92.75 69 GLU A N 1
ATOM 569 C CA . GLU A 1 69 ? -12.917 8.632 4.055 1.00 92.75 69 GLU A CA 1
ATOM 570 C C . GLU A 1 69 ? -11.649 8.775 3.206 1.00 92.75 69 GLU A C 1
ATOM 572 O O . GLU A 1 69 ? -11.046 9.851 3.113 1.00 92.75 69 GLU A O 1
ATOM 577 N N . PHE A 1 70 ? -11.256 7.688 2.539 1.00 95.62 70 PHE A N 1
ATOM 578 C CA . PHE A 1 70 ? -10.167 7.719 1.568 1.00 95.62 70 PHE A CA 1
ATOM 579 C C . PHE A 1 70 ? -10.621 8.458 0.307 1.00 95.62 70 PHE A C 1
ATOM 581 O O . PHE A 1 70 ? -11.316 7.901 -0.536 1.00 95.62 70 PHE A O 1
ATOM 588 N N . THR A 1 71 ? -10.224 9.721 0.172 1.00 96.25 71 THR A N 1
ATOM 589 C CA . THR A 1 71 ? -10.499 10.501 -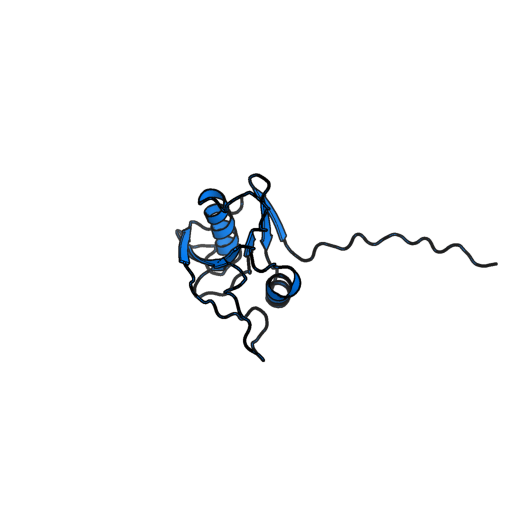1.037 1.00 96.25 71 THR A CA 1
ATOM 590 C C . THR A 1 71 ? -9.676 9.992 -2.224 1.00 96.25 71 THR A C 1
ATOM 592 O O . THR A 1 71 ? -8.579 9.452 -2.060 1.00 96.25 71 THR A O 1
ATOM 595 N N . ASN A 1 72 ? -10.151 10.240 -3.447 1.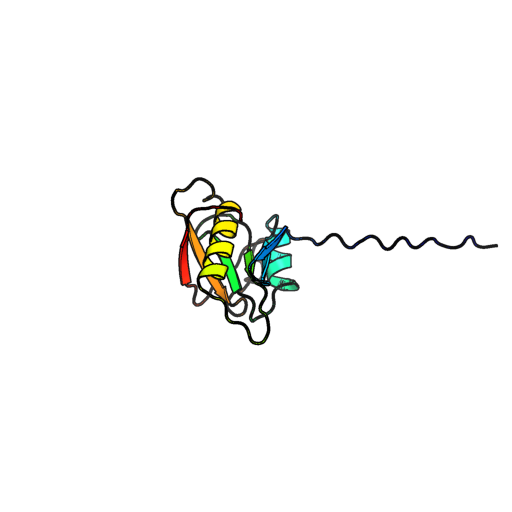00 96.44 72 ASN A N 1
ATOM 596 C CA . ASN A 1 72 ? -9.412 9.885 -4.666 1.00 96.44 72 ASN A CA 1
ATOM 597 C C . ASN A 1 72 ? -7.992 10.470 -4.690 1.00 96.44 72 ASN A C 1
ATOM 599 O O . ASN A 1 72 ? -7.074 9.865 -5.236 1.00 96.44 72 ASN A O 1
ATOM 603 N N . GLU A 1 73 ? -7.787 11.628 -4.066 1.00 96.62 73 GLU A N 1
ATOM 604 C CA . GLU A 1 73 ? -6.492 12.298 -4.003 1.00 96.62 73 GLU A CA 1
ATOM 605 C C . GLU A 1 73 ? -5.475 11.531 -3.144 1.00 96.62 73 GLU A C 1
ATOM 607 O O . GLU A 1 73 ? -4.359 11.288 -3.602 1.00 96.62 73 GLU A O 1
ATOM 612 N N . ILE A 1 74 ? -5.853 11.081 -1.937 1.00 97.44 74 ILE A N 1
ATOM 613 C CA . ILE A 1 74 ? -4.942 10.289 -1.092 1.00 97.44 74 ILE A CA 1
ATOM 614 C C . ILE A 1 74 ? -4.670 8.912 -1.712 1.00 97.44 74 ILE A C 1
ATOM 616 O O . ILE A 1 74 ? -3.533 8.438 -1.661 1.00 97.44 74 ILE A O 1
ATOM 620 N N . ILE A 1 75 ? -5.675 8.301 -2.353 1.00 98.25 75 ILE A N 1
ATOM 621 C CA . ILE A 1 75 ? -5.512 7.039 -3.092 1.00 98.25 75 ILE A CA 1
ATOM 622 C C . ILE A 1 75 ? -4.524 7.233 -4.244 1.00 98.25 75 ILE A C 1
ATOM 624 O O . ILE A 1 75 ? -3.591 6.444 -4.387 1.00 98.25 75 ILE A O 1
ATOM 628 N N . THR A 1 76 ? -4.671 8.314 -5.014 1.00 98.38 76 THR A N 1
ATOM 629 C CA . THR A 1 76 ? -3.775 8.640 -6.130 1.00 98.38 76 THR A CA 1
ATOM 630 C C . THR A 1 76 ? -2.343 8.837 -5.643 1.00 98.38 76 THR A C 1
ATOM 632 O O . THR A 1 76 ? -1.439 8.191 -6.166 1.00 98.38 76 THR A O 1
ATOM 635 N N . VAL A 1 77 ? -2.114 9.650 -4.605 1.00 98.38 77 VAL A N 1
ATOM 636 C CA . VAL A 1 77 ? -0.764 9.880 -4.051 1.00 98.38 77 VAL A CA 1
ATOM 637 C C . VAL A 1 77 ? -0.139 8.576 -3.544 1.00 98.38 77 VAL A C 1
ATOM 639 O O . VAL A 1 77 ? 1.016 8.275 -3.849 1.00 98.38 77 VAL A O 1
ATOM 642 N N . ALA A 1 78 ? -0.893 7.757 -2.810 1.00 98.44 78 ALA A N 1
ATOM 643 C CA . ALA A 1 78 ? -0.398 6.470 -2.332 1.00 98.44 78 ALA A CA 1
ATOM 644 C C . ALA A 1 78 ? -0.085 5.503 -3.485 1.00 98.44 78 ALA A C 1
ATOM 646 O O . ALA A 1 78 ? 0.918 4.786 -3.431 1.00 98.44 78 ALA A O 1
ATOM 647 N N . ALA A 1 79 ? -0.899 5.507 -4.543 1.00 98.62 79 ALA A N 1
ATOM 648 C CA . ALA A 1 79 ? -0.669 4.695 -5.727 1.00 98.62 79 ALA A CA 1
ATOM 649 C C . ALA A 1 79 ? 0.593 5.142 -6.481 1.00 98.62 79 ALA A C 1
ATOM 651 O O . ALA A 1 79 ? 1.403 4.298 -6.863 1.00 98.62 79 ALA A O 1
ATOM 652 N N . GLN A 1 80 ? 0.821 6.451 -6.629 1.00 98.62 80 GLN A N 1
ATOM 653 C CA . GLN A 1 80 ? 2.043 6.997 -7.236 1.00 98.62 80 GLN A CA 1
ATOM 654 C C . GLN A 1 80 ? 3.296 6.545 -6.476 1.00 98.62 80 GLN A C 1
ATOM 656 O O . GLN A 1 80 ? 4.274 6.111 -7.092 1.00 98.62 80 GLN A O 1
ATOM 661 N N . ILE A 1 81 ? 3.239 6.563 -5.139 1.00 98.56 81 ILE A N 1
ATOM 662 C CA . ILE A 1 81 ? 4.316 6.075 -4.270 1.00 98.56 81 ILE A CA 1
ATOM 663 C C . ILE A 1 81 ? 4.519 4.562 -4.448 1.00 98.56 81 ILE A C 1
ATOM 665 O O . ILE A 1 81 ? 5.658 4.106 -4.573 1.00 98.56 81 ILE A O 1
ATOM 669 N N . ALA A 1 82 ? 3.439 3.773 -4.482 1.00 98.50 82 ALA A N 1
ATOM 670 C CA . ALA A 1 82 ? 3.510 2.326 -4.698 1.00 98.50 82 ALA A CA 1
ATOM 671 C C . ALA A 1 82 ? 4.143 1.983 -6.057 1.00 98.50 82 ALA A C 1
ATOM 673 O O . ALA A 1 82 ? 5.024 1.126 -6.132 1.00 98.50 82 ALA A O 1
ATOM 674 N N . ALA A 1 83 ? 3.755 2.700 -7.114 1.00 98.56 83 ALA A N 1
ATOM 675 C CA . ALA A 1 83 ? 4.340 2.567 -8.441 1.00 98.56 83 ALA A CA 1
ATOM 676 C C . ALA A 1 83 ? 5.829 2.952 -8.450 1.00 98.56 83 ALA A C 1
ATOM 678 O O . ALA A 1 83 ? 6.647 2.224 -9.017 1.00 98.56 83 ALA A O 1
ATOM 679 N N . TYR A 1 84 ? 6.208 4.038 -7.766 1.00 98.56 84 TYR A N 1
ATOM 680 C CA . TYR A 1 84 ? 7.603 4.475 -7.656 1.00 98.56 84 TYR A CA 1
ATOM 681 C C . TYR A 1 84 ? 8.491 3.435 -6.954 1.00 98.56 84 TYR A C 1
ATOM 683 O O . TYR A 1 84 ? 9.631 3.216 -7.361 1.00 98.56 84 TYR A O 1
ATOM 691 N N . TYR A 1 85 ? 7.981 2.764 -5.918 1.00 98.25 85 TYR A N 1
ATOM 692 C CA . TYR A 1 85 ? 8.683 1.685 -5.210 1.00 98.25 85 TYR A CA 1
ATOM 693 C C . TYR A 1 85 ? 8.413 0.294 -5.809 1.00 98.25 85 TYR A C 1
ATOM 695 O O . TYR A 1 85 ? 8.352 -0.711 -5.097 1.00 98.25 85 TYR A O 1
ATOM 703 N N . SER A 1 86 ? 8.272 0.216 -7.131 1.00 97.88 86 SER A N 1
ATOM 704 C CA . SER A 1 86 ? 8.064 -1.034 -7.860 1.00 97.88 86 SER A CA 1
ATOM 705 C C . SER A 1 86 ? 8.922 -1.117 -9.120 1.00 97.88 86 SER A C 1
ATOM 707 O O . SER A 1 86 ? 9.646 -0.182 -9.470 1.00 97.88 86 SER A O 1
ATOM 709 N N . LYS A 1 87 ? 8.819 -2.237 -9.839 1.00 97.44 87 LYS A N 1
ATOM 710 C CA . LYS A 1 87 ? 9.410 -2.374 -11.177 1.00 97.44 87 LYS A CA 1
ATOM 711 C C . LYS A 1 87 ? 8.792 -1.438 -12.225 1.00 97.44 87 LYS A C 1
ATOM 713 O O . LYS A 1 87 ? 9.443 -1.201 -13.233 1.00 97.44 87 LYS A O 1
ATOM 718 N N . HIS A 1 88 ? 7.623 -0.846 -11.968 1.00 96.56 88 HIS A N 1
ATOM 719 C CA . HIS A 1 88 ? 6.990 0.132 -12.865 1.00 96.56 88 HIS A CA 1
ATOM 720 C C . HIS A 1 88 ? 7.515 1.566 -12.711 1.00 96.56 88 HIS A C 1
ATOM 722 O O . HIS A 1 88 ? 6.997 2.465 -13.363 1.00 96.56 88 HIS A O 1
ATOM 728 N N . LYS A 1 89 ? 8.535 1.815 -11.877 1.00 95.94 89 LYS A N 1
ATOM 729 C CA . LYS A 1 89 ? 9.052 3.165 -11.573 1.00 95.94 89 LYS A CA 1
ATOM 730 C C . LYS A 1 89 ? 9.356 4.039 -12.803 1.00 95.94 89 LYS A C 1
ATOM 732 O O . LYS A 1 89 ? 9.235 5.254 -12.709 1.00 95.94 89 LYS A O 1
ATOM 737 N N . GLY A 1 90 ? 9.794 3.443 -13.914 1.00 95.06 90 GLY A N 1
ATOM 738 C CA . GLY A 1 90 ? 10.159 4.162 -15.142 1.00 95.06 90 GLY A CA 1
ATOM 739 C C . GLY A 1 90 ? 9.022 4.340 -16.153 1.00 95.06 90 GLY A C 1
ATOM 740 O O . GLY A 1 90 ? 9.240 4.949 -17.196 1.00 95.06 90 GLY A O 1
ATOM 741 N N . ASN A 1 91 ? 7.832 3.800 -15.886 1.00 95.19 91 ASN A N 1
ATOM 742 C CA . ASN A 1 91 ? 6.729 3.837 -16.840 1.00 95.19 91 ASN A CA 1
ATOM 743 C C . ASN A 1 91 ? 6.051 5.213 -16.840 1.00 95.19 91 ASN A C 1
ATOM 745 O O . ASN A 1 91 ? 5.959 5.865 -15.802 1.00 95.19 91 ASN A O 1
ATOM 749 N N . ALA A 1 92 ? 5.491 5.614 -17.984 1.00 97.00 92 ALA A N 1
ATOM 750 C CA . ALA A 1 92 ? 4.664 6.820 -18.067 1.00 97.00 92 ALA A CA 1
ATOM 751 C C . ALA A 1 92 ? 3.401 6.700 -17.195 1.00 97.00 92 ALA A C 1
ATOM 753 O O . ALA A 1 92 ? 3.070 7.615 -16.444 1.00 97.00 92 ALA A O 1
ATOM 754 N N . LEU A 1 93 ? 2.737 5.542 -17.260 1.00 97.44 93 LEU A N 1
ATOM 755 C CA . LEU A 1 93 ? 1.622 5.157 -16.401 1.00 97.44 93 LEU A CA 1
ATOM 756 C C . LEU A 1 93 ? 1.824 3.719 -15.918 1.00 97.44 93 LEU A C 1
ATOM 758 O O . LEU A 1 93 ? 2.252 2.844 -16.673 1.00 97.44 93 LEU A O 1
ATOM 762 N N . ALA A 1 94 ? 1.507 3.479 -14.652 1.00 98.06 94 ALA A N 1
ATOM 763 C CA . ALA A 1 94 ? 1.645 2.200 -13.981 1.00 98.06 94 ALA A CA 1
ATOM 764 C C . ALA A 1 94 ? 0.294 1.770 -13.390 1.00 98.06 94 ALA A C 1
ATOM 766 O O . ALA A 1 94 ? -0.338 2.573 -12.696 1.00 98.06 94 ALA A O 1
ATOM 767 N N . PRO A 1 95 ? -0.153 0.522 -13.620 1.00 98.38 95 PRO A N 1
ATOM 768 C CA . PRO A 1 95 ? -1.328 -0.016 -12.952 1.00 98.38 95 PRO A CA 1
ATOM 769 C C . PRO A 1 95 ? -1.007 -0.336 -11.492 1.00 98.38 95 PRO A C 1
ATOM 771 O O . PRO A 1 95 ? -0.037 -1.033 -11.183 1.00 98.38 95 PRO A O 1
ATOM 774 N N . VAL A 1 96 ? -1.847 0.152 -10.589 1.00 98.69 96 VAL A N 1
ATOM 775 C CA . VAL A 1 96 ? -1.735 -0.072 -9.149 1.00 98.69 96 VAL A CA 1
ATOM 776 C C . VAL A 1 96 ? -3.054 -0.621 -8.638 1.00 98.69 96 VAL A C 1
ATOM 778 O O . VAL A 1 96 ? -4.093 0.021 -8.775 1.00 98.69 96 VAL A O 1
ATOM 781 N N . SER A 1 97 ? -2.993 -1.812 -8.051 1.00 98.62 97 SER A N 1
ATOM 782 C CA . SER A 1 97 ? -4.121 -2.410 -7.352 1.00 98.62 97 SER A CA 1
ATOM 783 C C . SER A 1 97 ? -4.278 -1.757 -5.986 1.00 98.62 97 SER A C 1
ATOM 785 O O . 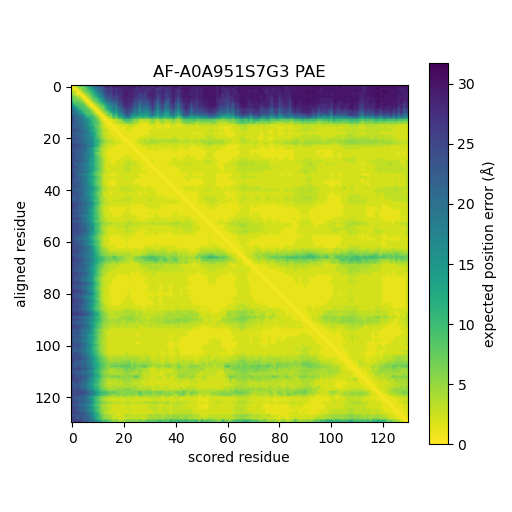SER A 1 97 ? -3.284 -1.552 -5.284 1.00 98.62 97 SER A O 1
ATOM 787 N N . TYR A 1 98 ? -5.513 -1.479 -5.582 1.00 98.56 98 TYR A N 1
ATOM 788 C CA . TYR A 1 98 ? -5.840 -1.067 -4.225 1.00 98.56 98 TYR A CA 1
ATOM 789 C C . TYR A 1 98 ? -7.075 -1.793 -3.708 1.00 98.56 98 TYR A C 1
ATOM 791 O O . TYR A 1 98 ? -7.990 -2.134 -4.456 1.00 98.56 98 TYR A O 1
ATOM 799 N N . VAL A 1 99 ? -7.076 -2.063 -2.406 1.00 98.31 99 VAL A N 1
ATOM 800 C CA . VAL A 1 99 ? -8.167 -2.750 -1.719 1.00 98.31 99 VAL A CA 1
ATOM 801 C C . VAL A 1 99 ? -8.064 -2.540 -0.208 1.00 98.31 99 VAL A C 1
ATOM 803 O O . VAL A 1 99 ? -6.982 -2.302 0.325 1.00 98.31 99 VAL A O 1
ATOM 806 N N . LEU A 1 100 ? -9.166 -2.660 0.535 1.00 98.31 100 LEU A N 1
ATOM 807 C CA . LEU A 1 100 ? -9.088 -2.709 1.999 1.00 98.31 100 LEU A CA 1
ATOM 808 C C . LEU A 1 100 ? -8.283 -3.929 2.459 1.00 98.31 100 LEU A C 1
ATOM 810 O O . LEU A 1 100 ? -8.493 -5.040 1.968 1.00 98.31 100 LEU A O 1
ATOM 814 N N . LYS A 1 101 ? -7.438 -3.753 3.485 1.00 98.06 101 LYS A N 1
ATOM 815 C CA . LYS A 1 101 ? -6.612 -4.826 4.065 1.00 98.06 101 LYS A CA 1
ATOM 816 C C . LYS A 1 101 ? -7.460 -6.075 4.341 1.00 98.06 101 LYS A C 1
ATOM 818 O O . LYS A 1 101 ? -7.006 -7.188 4.100 1.00 98.06 101 LYS A O 1
ATOM 823 N N . LYS A 1 102 ? -8.690 -5.959 4.852 1.00 97.50 102 LYS A N 1
ATOM 824 C CA . LYS A 1 102 ? -9.523 -7.142 5.158 1.00 97.50 102 LYS A CA 1
ATOM 825 C C . LYS A 1 102 ? -9.697 -8.134 3.992 1.00 97.50 102 LYS A C 1
ATOM 827 O O . LYS A 1 102 ? -9.928 -9.303 4.274 1.00 97.50 102 LYS A O 1
ATOM 832 N N . TYR A 1 103 ? -9.519 -7.696 2.745 1.00 98.12 103 TYR A N 1
ATOM 833 C CA . TYR A 1 103 ? -9.563 -8.531 1.540 1.00 98.12 103 TYR A CA 1
ATOM 834 C C . TYR A 1 103 ? -8.171 -8.945 1.010 1.00 98.12 103 TYR A C 1
ATOM 836 O O . TYR A 1 103 ? -8.045 -9.478 -0.088 1.00 98.12 103 TYR A O 1
ATOM 844 N N . VAL A 1 104 ? -7.113 -8.708 1.789 1.00 97.88 104 VAL A N 1
ATOM 845 C CA . VAL A 1 104 ? -5.728 -9.112 1.513 1.00 97.88 104 VAL A CA 1
ATOM 846 C C . VAL A 1 104 ? -5.358 -10.277 2.421 1.00 97.88 104 VAL A C 1
ATOM 848 O O . VAL A 1 104 ? -5.269 -10.138 3.655 1.00 97.88 104 VAL A O 1
ATOM 851 N N . ARG A 1 105 ? -5.086 -11.429 1.806 1.00 95.88 105 ARG A N 1
ATOM 852 C CA . ARG A 1 105 ? -4.785 -12.681 2.504 1.00 95.88 105 ARG A CA 1
ATOM 853 C C . ARG A 1 105 ? -3.420 -13.220 2.098 1.00 95.88 105 ARG A C 1
ATOM 855 O O . ARG A 1 105 ? -3.055 -13.188 0.931 1.00 95.88 105 ARG A O 1
ATOM 862 N N . LYS A 1 106 ? -2.670 -13.757 3.061 1.00 94.12 106 LYS A N 1
ATOM 863 C CA . LYS A 1 106 ? -1.438 -14.504 2.786 1.00 94.12 106 LYS A CA 1
ATOM 864 C C . LYS A 1 106 ? -1.737 -16.006 2.856 1.00 94.12 106 LYS A C 1
ATOM 866 O O . LYS A 1 106 ? -2.119 -16.473 3.932 1.00 94.12 106 LYS A O 1
ATOM 871 N N . PRO A 1 107 ? -1.598 -16.766 1.755 1.00 94.56 107 PRO A N 1
ATOM 872 C CA . PRO A 1 107 ? -1.737 -18.218 1.798 1.00 94.56 107 PRO A CA 1
ATOM 873 C C . PRO A 1 107 ? -0.696 -18.858 2.727 1.00 94.56 107 PRO A C 1
ATOM 875 O O . PRO A 1 107 ? 0.432 -18.373 2.855 1.00 94.56 107 PRO A O 1
ATOM 878 N N . LYS A 1 108 ? -1.066 -19.962 3.384 1.00 91.56 108 LYS A N 1
ATOM 879 C CA . LYS A 1 108 ? -0.150 -20.703 4.261 1.00 91.56 108 LYS A CA 1
ATOM 880 C C . LYS A 1 108 ? 1.017 -21.245 3.428 1.00 91.56 108 LYS A C 1
ATOM 882 O O . LYS A 1 108 ? 0.790 -21.850 2.389 1.00 91.56 108 LYS A O 1
ATOM 887 N N . GLY A 1 109 ? 2.248 -21.015 3.882 1.00 92.44 109 GLY A N 1
ATOM 888 C CA . GLY A 1 109 ? 3.462 -21.442 3.175 1.00 92.44 109 GLY A CA 1
ATOM 889 C C . GLY A 1 109 ? 3.893 -20.538 2.014 1.00 92.44 109 GLY A C 1
ATOM 890 O O . GLY A 1 109 ? 4.921 -20.807 1.404 1.00 92.44 109 GLY A O 1
ATOM 891 N N . ALA A 1 110 ? 3.162 -19.455 1.720 1.00 93.62 110 ALA A N 1
ATOM 892 C CA . ALA A 1 110 ? 3.568 -18.514 0.682 1.00 93.62 110 ALA A CA 1
ATOM 893 C C . ALA A 1 110 ? 4.861 -17.769 1.056 1.00 93.62 110 ALA A C 1
ATOM 895 O O . ALA A 1 110 ? 5.090 -17.421 2.224 1.00 93.62 110 ALA A O 1
ATOM 896 N N . THR A 1 111 ? 5.670 -17.473 0.038 1.00 93.69 111 THR A N 1
ATOM 897 C CA . THR A 1 111 ? 6.909 -16.699 0.157 1.00 93.69 111 THR A CA 1
ATOM 898 C C . THR A 1 111 ? 6.668 -15.309 0.746 1.00 93.69 111 THR A C 1
ATOM 900 O O . THR A 1 111 ? 5.544 -14.800 0.782 1.00 93.69 111 THR A O 1
ATOM 903 N N . ALA A 1 112 ? 7.731 -14.687 1.257 1.00 92.19 112 ALA A N 1
ATOM 904 C CA . ALA A 1 112 ? 7.615 -13.366 1.858 1.00 92.19 112 ALA A CA 1
ATOM 905 C C . ALA A 1 112 ? 7.145 -12.316 0.840 1.00 92.19 112 ALA A C 1
ATOM 907 O O . ALA A 1 112 ? 7.623 -12.285 -0.292 1.00 92.19 112 ALA A O 1
ATOM 908 N N . GLY A 1 113 ? 6.205 -11.462 1.242 1.00 89.94 113 GLY A N 1
ATOM 909 C CA . GLY A 1 113 ? 5.585 -10.447 0.394 1.00 89.94 113 GLY A CA 1
ATOM 910 C C . GLY A 1 113 ? 4.471 -10.976 -0.512 1.00 89.94 113 GLY A C 1
ATOM 911 O O . GLY A 1 113 ? 3.769 -10.178 -1.119 1.00 89.94 113 GLY A O 1
ATOM 912 N N . SER A 1 114 ? 4.254 -12.289 -0.604 1.00 93.50 114 SER A N 1
ATOM 913 C CA . SER A 1 114 ? 3.196 -12.843 -1.451 1.00 93.50 114 SER A CA 1
ATOM 914 C C . SER A 1 114 ? 1.829 -12.745 -0.778 1.00 93.50 114 SER A C 1
ATOM 916 O O . SER A 1 114 ? 1.636 -13.203 0.352 1.00 93.50 114 SER A O 1
ATOM 918 N N . VAL A 1 115 ? 0.861 -12.179 -1.498 1.00 95.81 115 VAL A N 1
ATOM 919 C CA . VAL A 1 115 ? -0.528 -12.024 -1.056 1.00 95.81 115 VAL A CA 1
ATOM 920 C C . VAL A 1 115 ? -1.497 -12.363 -2.184 1.00 95.81 115 VAL A C 1
ATOM 922 O O . VAL A 1 115 ? -1.150 -12.304 -3.359 1.00 95.81 115 VAL A O 1
ATOM 925 N N . VAL A 1 116 ? -2.718 -12.714 -1.802 1.00 96.31 116 VAL A N 1
ATOM 926 C CA . VAL A 1 116 ? -3.878 -12.856 -2.680 1.00 96.31 116 VAL A CA 1
ATOM 927 C C . VAL A 1 116 ? -4.857 -11.743 -2.326 1.00 96.31 116 VAL A C 1
ATOM 929 O O . VAL A 1 116 ? -5.061 -11.448 -1.143 1.00 96.31 116 VAL A O 1
ATOM 932 N N . LEU A 1 117 ? -5.425 -11.127 -3.358 1.00 96.12 117 LEU A N 1
ATOM 933 C CA . LEU A 1 117 ? -6.372 -10.026 -3.250 1.00 96.12 117 LEU A CA 1
ATOM 934 C C . LEU A 1 117 ? -7.757 -10.511 -3.662 1.00 96.12 117 LEU A C 1
ATOM 936 O O . LEU A 1 117 ? -7.908 -11.207 -4.664 1.00 96.12 117 LEU A O 1
ATOM 940 N N . GLU A 1 118 ? -8.764 -10.108 -2.904 1.00 95.12 118 GLU A N 1
ATOM 941 C CA . GLU A 1 118 ? -10.169 -10.238 -3.273 1.00 95.12 118 GLU A CA 1
ATOM 942 C C . GLU A 1 118 ? -10.724 -8.832 -3.521 1.00 95.12 118 GLU A C 1
ATOM 944 O O . GLU A 1 118 ? -10.427 -7.928 -2.748 1.00 95.12 118 GLU A O 1
ATOM 949 N N . ARG A 1 119 ? -11.561 -8.632 -4.549 1.00 93.31 119 ARG A N 1
ATOM 950 C CA . ARG A 1 119 ? -12.244 -7.340 -4.802 1.00 93.31 119 ARG A CA 1
ATOM 951 C C . ARG A 1 119 ? -11.285 -6.154 -4.990 1.00 93.31 119 ARG A C 1
ATOM 953 O O . ARG A 1 119 ? -11.544 -5.065 -4.486 1.00 93.31 119 ARG A O 1
ATOM 960 N N . GLU A 1 120 ? -10.159 -6.381 -5.662 1.00 95.19 120 GLU A N 1
ATOM 961 C CA . GLU A 1 120 ? -9.251 -5.285 -5.996 1.00 95.19 120 GLU A CA 1
ATOM 962 C C . GLU A 1 120 ? -9.874 -4.337 -7.024 1.00 95.19 120 GLU A C 1
ATOM 964 O O . GLU A 1 120 ? -10.572 -4.759 -7.946 1.00 95.19 120 GLU A O 1
ATOM 969 N N . GLU A 1 121 ? -9.552 -3.060 -6.883 1.00 98.00 121 GLU A N 1
ATOM 970 C CA . GLU A 1 121 ? -9.721 -2.054 -7.923 1.00 98.00 121 GLU A CA 1
ATOM 971 C C . GLU A 1 121 ? -8.340 -1.651 -8.445 1.00 98.00 121 GLU A C 1
ATOM 973 O O . GLU A 1 121 ? -7.327 -1.838 -7.765 1.00 98.00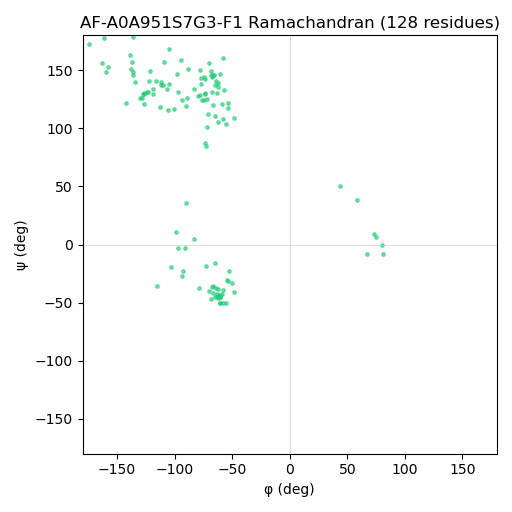 121 GLU A O 1
ATOM 978 N N . VAL A 1 122 ? -8.278 -1.125 -9.669 1.00 98.06 122 VAL A N 1
ATOM 979 C CA . VAL A 1 122 ? -7.013 -0.773 -10.325 1.00 98.06 122 VAL A CA 1
ATOM 980 C C . VAL A 1 122 ? -7.062 0.671 -10.798 1.00 98.06 122 VAL A C 1
ATOM 982 O O . VAL A 1 122 ? -7.981 1.065 -11.509 1.00 98.06 122 VAL A O 1
ATOM 985 N N . LEU A 1 123 ? -6.031 1.435 -10.447 1.00 97.50 123 LEU A N 1
ATOM 986 C CA . LEU A 1 123 ? -5.824 2.810 -10.891 1.00 97.50 123 LEU A CA 1
ATOM 987 C C . LEU A 1 123 ? -4.551 2.904 -11.741 1.00 97.50 123 LEU A C 1
ATOM 989 O O . LEU A 1 123 ? -3.537 2.284 -11.419 1.00 97.50 123 LEU A O 1
ATOM 993 N N . LEU A 1 124 ? -4.589 3.702 -12.810 1.00 98.38 124 LEU A N 1
ATOM 994 C CA . LEU A 1 124 ? -3.406 4.058 -13.596 1.00 98.38 124 LEU A CA 1
ATOM 995 C C . LEU A 1 124 ? -2.821 5.374 -13.082 1.00 98.38 124 LEU A C 1
ATOM 997 O O . LEU A 1 124 ? -3.515 6.387 -13.040 1.00 98.38 124 LEU A O 1
ATOM 1001 N N . VAL A 1 125 ? -1.540 5.367 -12.712 1.00 98.38 125 VAL A N 1
ATOM 1002 C CA . VAL A 1 125 ? -0.854 6.549 -12.167 1.00 98.38 125 VAL A CA 1
ATOM 1003 C C . VAL A 1 125 ? 0.549 6.713 -12.730 1.00 98.38 125 VAL A C 1
ATOM 1005 O O . VAL A 1 125 ? 1.222 5.732 -13.037 1.00 98.38 125 VAL A O 1
ATOM 1008 N N . GLN A 1 126 ? 1.029 7.952 -12.802 1.00 98.19 126 GLN A N 1
ATOM 1009 C CA . GLN A 1 126 ? 2.441 8.219 -13.056 1.00 98.19 126 GLN A CA 1
ATOM 1010 C C . GLN A 1 126 ? 3.262 7.952 -11.777 1.00 98.19 126 GLN A C 1
ATOM 1012 O O . GLN A 1 126 ? 2.962 8.550 -10.743 1.00 98.19 126 GLN A O 1
ATOM 1017 N N . PRO A 1 127 ? 4.298 7.096 -11.800 1.00 98.19 127 PRO A N 1
ATOM 1018 C CA . PRO A 1 127 ? 5.155 6.859 -10.639 1.00 98.19 127 PRO A CA 1
ATOM 1019 C C . PRO A 1 127 ? 5.832 8.150 -10.162 1.00 98.19 127 PRO A C 1
ATOM 1021 O O . PRO A 1 127 ? 6.584 8.781 -10.905 1.00 98.19 127 PRO A O 1
ATOM 1024 N N . LYS A 1 128 ? 5.595 8.545 -8.909 1.00 97.00 128 LYS A N 1
ATOM 1025 C CA . LYS A 1 128 ? 6.142 9.781 -8.334 1.00 97.00 128 LYS A CA 1
ATOM 1026 C C . LYS A 1 128 ? 6.172 9.705 -6.803 1.00 97.00 128 LYS A C 1
ATOM 1028 O O . LYS A 1 128 ? 5.378 8.993 -6.194 1.00 97.00 128 LYS A O 1
ATOM 1033 N N . LEU A 1 129 ? 7.107 10.432 -6.191 1.00 95.00 129 LEU A N 1
ATOM 1034 C CA . LEU A 1 129 ? 7.096 10.725 -4.756 1.00 95.00 129 LEU A CA 1
ATOM 1035 C C . LEU A 1 129 ? 6.504 12.126 -4.511 1.00 95.00 129 LEU A C 1
ATOM 1037 O O . LEU A 1 129 ? 6.687 12.991 -5.373 1.00 95.00 129 LEU A O 1
ATOM 1041 N N . PRO A 1 130 ? 5.796 12.332 -3.386 1.00 84.19 130 PRO A N 1
ATOM 1042 C CA . PRO A 1 130 ? 5.237 13.632 -3.021 1.00 84.19 130 PRO A CA 1
ATOM 1043 C C . PRO A 1 130 ? 6.312 14.716 -2.909 1.00 84.19 130 PRO A C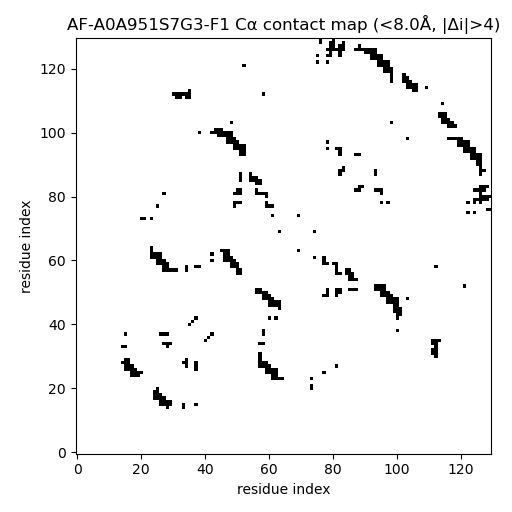 1
ATOM 1045 O O . PRO A 1 130 ? 7.449 14.383 -2.498 1.00 84.19 130 PRO A O 1
#

Radius of gyration: 16.71 Å; Cα contacts (8 Å, |Δi|>4): 264; chains: 1; bounding box: 43×37×63 Å

pLDDT: mean 91.58, std 14.69, range [40.78, 98.75]